Protein AF-A0A653CSD3-F1 (afdb_monomer_lite)

Organism: Callosobruchus maculatus (NCBI:txid64391)

InterPro domains:
  IPR008878 Transposase IS66, Orf2 [NF033819] (1-46)
  IPR008878 Transposase IS66, Orf2 [PF05717] (1-46)
  IPR008878 Transposase IS66, Orf2 [PTHR36455] (1-45)

Foldseek 3Di:
DPDDQVSVQVCCCPPVVDHLQPQDWDWDADPVRPDIDIRGHYPVNDDDDDPVRVVCVVVDQPPVDRDDDDDPDPDD

Radius of gyration: 16.26 Å; chains: 1; bounding box: 30×34×48 Å

Secondary structure (DSSP, 8-state):
----HHHHHHHIIIII-S-TTSS--EEEE-TTSS-EEEE---TTS-----HHHHHHHHS---TTS-----------

pLDDT: mean 79.24, std 14.1, range [46.22, 96.81]

Sequence (76 aa):
MRNGFNGLASRVQNTLRDDPFSGHLFIFRGRRGDMIKVLWADRDGKVHLTPAQLSMLLEGINWKHPQRTERPGIRI

Structure (mmCIF, N/CA/C/O backbone):
data_AF-A0A653CSD3-F1
#
_entry.id   AF-A0A653CSD3-F1
#
loop_
_atom_site.group_PDB
_atom_site.id
_atom_site.type_symbol
_atom_site.label_atom_id
_atom_site.label_alt_id
_atom_site.label_comp_id
_atom_site.label_asym_id
_atom_site.label_entity_id
_atom_site.label_seq_id
_atom_site.pdbx_PDB_ins_code
_atom_site.Cartn_x
_atom_site.Cartn_y
_atom_site.Cartn_z
_atom_site.occupancy
_atom_site.B_iso_or_equiv
_atom_site.auth_seq_id
_atom_site.auth_comp_id
_atom_site.auth_asym_id
_atom_site.auth_atom_id
_atom_site.pdbx_PDB_model_num
ATOM 1 N N . MET A 1 1 ? -9.756 5.267 10.946 1.00 62.44 1 MET A N 1
ATOM 2 C CA . MET A 1 1 ? -8.828 4.121 10.801 1.00 62.44 1 MET A CA 1
ATOM 3 C C . MET A 1 1 ? -7.550 4.470 11.540 1.00 62.44 1 MET A C 1
ATOM 5 O O . MET A 1 1 ? -6.874 5.384 11.096 1.00 62.44 1 MET A O 1
ATOM 9 N N . ARG A 1 2 ? -7.249 3.807 12.664 1.00 73.25 2 ARG A N 1
ATOM 10 C CA . ARG A 1 2 ? -6.019 4.056 13.446 1.00 73.25 2 ARG A CA 1
ATOM 11 C C . ARG A 1 2 ? -4.834 3.169 13.034 1.00 73.25 2 ARG A C 1
ATOM 13 O O . ARG A 1 2 ? -3.740 3.338 13.544 1.00 73.25 2 ARG A O 1
ATOM 20 N N . ASN A 1 3 ? -5.040 2.243 12.100 1.00 78.25 3 ASN A N 1
ATOM 21 C CA . ASN A 1 3 ? -4.037 1.242 11.748 1.00 78.25 3 ASN A CA 1
ATOM 22 C C . ASN A 1 3 ? -2.990 1.823 10.784 1.00 78.25 3 ASN A C 1
ATOM 24 O O . ASN A 1 3 ? -3.357 2.390 9.747 1.00 78.25 3 ASN A O 1
ATOM 28 N N . GLY A 1 4 ? -1.710 1.678 11.136 1.00 82.75 4 GLY A N 1
ATOM 29 C CA . GLY A 1 4 ? -0.571 1.798 10.217 1.00 82.75 4 GLY A CA 1
ATOM 30 C C . GLY A 1 4 ? -0.368 0.516 9.400 1.00 82.75 4 GLY A C 1
ATOM 31 O O . GLY A 1 4 ? -1.242 -0.351 9.404 1.00 82.75 4 GLY A O 1
ATOM 32 N N . PHE A 1 5 ? 0.780 0.385 8.731 1.00 85.56 5 PHE A N 1
ATOM 33 C CA . PHE A 1 5 ? 1.101 -0.731 7.825 1.00 85.56 5 PHE A CA 1
ATOM 34 C C . PHE A 1 5 ? 0.798 -2.115 8.426 1.00 85.56 5 PHE A C 1
ATOM 36 O O . PHE A 1 5 ? -0.039 -2.842 7.897 1.00 85.56 5 PHE A O 1
ATOM 43 N N . ASN A 1 6 ? 1.365 -2.430 9.597 1.00 89.88 6 ASN A N 1
ATOM 44 C CA . ASN A 1 6 ? 1.173 -3.728 10.262 1.00 89.88 6 ASN A CA 1
ATOM 45 C C . ASN A 1 6 ? -0.306 -4.036 10.539 1.00 89.88 6 ASN A C 1
ATOM 47 O O . ASN A 1 6 ? -0.766 -5.164 10.383 1.00 89.88 6 ASN A O 1
ATOM 51 N N . GLY A 1 7 ? -1.084 -3.016 10.907 1.00 92.38 7 GLY A N 1
ATOM 52 C CA . GLY A 1 7 ? -2.510 -3.179 11.169 1.00 92.38 7 GLY A CA 1
ATOM 53 C C . GLY A 1 7 ? -3.368 -3.284 9.903 1.00 92.38 7 GLY A C 1
ATOM 54 O O . GLY A 1 7 ? -4.542 -3.636 10.018 1.00 92.38 7 GLY A O 1
ATOM 55 N N . LEU A 1 8 ? -2.836 -2.947 8.725 1.00 93.56 8 LEU A N 1
ATOM 56 C CA . LEU A 1 8 ? -3.459 -3.239 7.432 1.00 93.56 8 LEU A CA 1
ATOM 57 C C . LEU A 1 8 ? -3.079 -4.645 6.966 1.00 93.56 8 LEU A C 1
ATOM 59 O O . LEU A 1 8 ? -3.973 -5.406 6.611 1.00 93.56 8 LEU A O 1
ATOM 63 N N . ALA A 1 9 ? -1.802 -5.022 7.071 1.00 92.12 9 ALA A N 1
ATOM 64 C CA . ALA A 1 9 ? -1.332 -6.370 6.754 1.00 92.12 9 ALA A CA 1
ATOM 65 C C . ALA A 1 9 ? -2.072 -7.434 7.583 1.00 92.12 9 ALA A C 1
ATOM 67 O O . ALA A 1 9 ? -2.616 -8.388 7.035 1.00 92.12 9 ALA A O 1
ATOM 68 N N . SER A 1 10 ? -2.237 -7.193 8.888 1.00 94.81 10 SER A N 1
ATOM 69 C CA . SER A 1 10 ? -3.032 -8.053 9.771 1.00 94.81 10 SER A CA 1
ATOM 70 C C . SER A 1 10 ? -4.499 -8.183 9.330 1.00 94.81 10 SER A C 1
ATOM 72 O O . SER A 1 10 ? -5.107 -9.232 9.524 1.00 94.81 10 SER A O 1
ATOM 74 N N . ARG A 1 11 ? -5.095 -7.151 8.714 1.00 93.75 11 ARG A N 1
ATOM 75 C CA . ARG A 1 11 ? -6.465 -7.243 8.176 1.00 93.75 11 ARG A CA 1
ATOM 76 C C . ARG A 1 11 ? -6.521 -8.090 6.914 1.00 93.75 11 ARG A C 1
ATOM 78 O O . ARG A 1 11 ? -7.465 -8.857 6.770 1.00 93.75 11 ARG A O 1
ATOM 85 N N . VAL A 1 12 ? -5.532 -7.977 6.032 1.00 94.88 12 VAL A N 1
ATOM 86 C CA . VAL A 1 12 ? -5.435 -8.862 4.864 1.00 94.88 12 VAL A CA 1
ATOM 87 C C . VAL A 1 12 ? -5.337 -10.316 5.329 1.00 94.88 12 VAL A C 1
ATOM 89 O O . VAL A 1 12 ? -6.179 -11.131 4.963 1.00 94.88 12 VAL A O 1
ATOM 92 N N . GLN A 1 13 ? -4.427 -10.600 6.260 1.00 95.75 13 GLN A N 1
ATOM 93 C CA . GLN A 1 13 ? -4.223 -11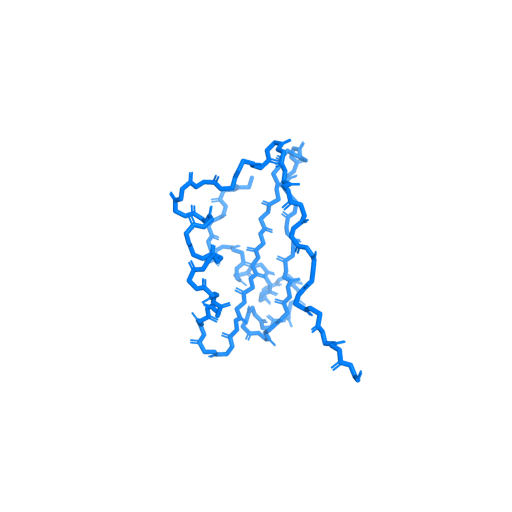.953 6.783 1.00 95.75 13 GLN A CA 1
ATOM 94 C C . GLN A 1 13 ? -5.455 -12.501 7.512 1.00 95.75 13 GLN A C 1
ATOM 96 O O . GLN A 1 13 ? -5.917 -13.597 7.223 1.00 95.75 13 GLN A O 1
ATOM 101 N N . ASN A 1 14 ? -6.021 -11.746 8.456 1.00 96.81 14 ASN A N 1
ATOM 102 C CA . ASN A 1 14 ? -7.059 -12.284 9.341 1.00 96.81 14 ASN A CA 1
ATOM 103 C C . ASN A 1 14 ? -8.477 -12.155 8.779 1.00 96.81 14 ASN A C 1
ATOM 105 O O . ASN A 1 14 ? -9.347 -12.949 9.125 1.00 96.81 14 ASN A O 1
ATOM 109 N N . THR A 1 15 ? -8.743 -11.132 7.962 1.00 94.38 15 THR A N 1
ATOM 110 C CA . THR A 1 15 ? -10.085 -10.886 7.408 1.00 94.38 15 THR A CA 1
ATOM 111 C C . THR A 1 15 ? -10.217 -11.447 6.003 1.00 94.38 15 THR A C 1
ATOM 113 O O . THR A 1 15 ? -11.180 -12.156 5.730 1.00 94.38 15 THR A O 1
ATOM 116 N N . LEU A 1 16 ? -9.263 -11.136 5.121 1.00 93.44 16 LEU A N 1
ATOM 117 C CA . LEU A 1 16 ? -9.303 -11.594 3.731 1.00 93.44 16 LEU A CA 1
ATOM 118 C C . LEU A 1 16 ? -8.712 -13.001 3.562 1.00 93.44 16 LEU A C 1
ATOM 120 O O . LEU A 1 16 ? -8.996 -13.638 2.556 1.00 93.44 16 LEU A 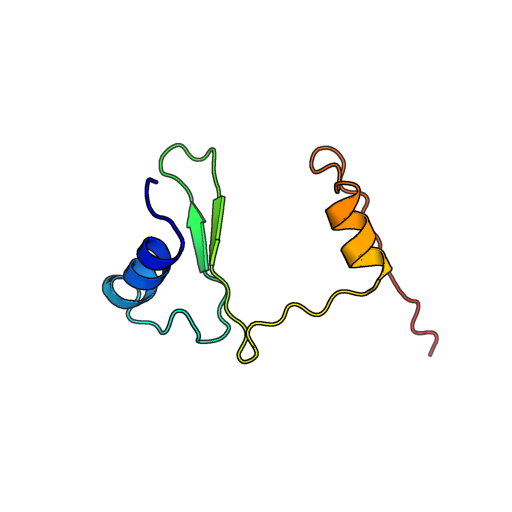O 1
ATOM 124 N N . ARG A 1 17 ? -7.963 -13.502 4.560 1.00 95.31 17 ARG A N 1
ATOM 125 C CA . ARG A 1 17 ? -7.250 -14.792 4.511 1.00 95.31 17 ARG A CA 1
ATOM 126 C C . ARG A 1 17 ? -6.311 -14.893 3.311 1.00 95.31 17 ARG A C 1
ATOM 128 O O . ARG A 1 17 ? -6.191 -15.949 2.701 1.00 95.31 17 ARG A O 1
ATOM 135 N N . ASP A 1 18 ? -5.656 -13.780 3.011 1.00 93.69 18 ASP A N 1
ATOM 136 C CA . ASP A 1 18 ? -4.728 -13.642 1.894 1.00 93.69 18 ASP A CA 1
ATOM 137 C C . ASP A 1 18 ? -3.343 -13.210 2.401 1.00 93.69 18 ASP A C 1
ATOM 139 O O . ASP A 1 18 ? -3.199 -12.717 3.528 1.00 93.69 18 ASP A O 1
ATOM 143 N N . ASP A 1 19 ? -2.320 -13.397 1.573 1.00 91.25 19 ASP A N 1
ATOM 144 C CA . ASP A 1 19 ? -0.974 -12.911 1.841 1.00 91.25 19 ASP A CA 1
ATOM 145 C C . ASP A 1 19 ? -0.879 -11.408 1.503 1.00 91.25 19 ASP A C 1
ATOM 147 O O . ASP A 1 19 ? -1.044 -11.019 0.341 1.00 91.25 19 ASP A O 1
ATOM 151 N N . PRO A 1 20 ? -0.584 -10.527 2.480 1.00 90.94 20 PRO A N 1
ATOM 152 C CA . PRO A 1 20 ? -0.375 -9.101 2.233 1.00 90.94 20 PRO A CA 1
ATOM 153 C C . PRO A 1 20 ? 0.821 -8.799 1.320 1.00 90.94 20 PRO A C 1
ATOM 155 O O . PRO A 1 20 ? 0.922 -7.666 0.849 1.00 90.94 20 PRO A O 1
ATOM 158 N N . PHE A 1 21 ? 1.700 -9.775 1.071 1.00 89.56 21 PHE A N 1
ATOM 159 C CA . PHE A 1 21 ? 2.878 -9.656 0.208 1.00 89.56 21 PHE A CA 1
ATOM 160 C C . PHE A 1 21 ? 2.740 -10.369 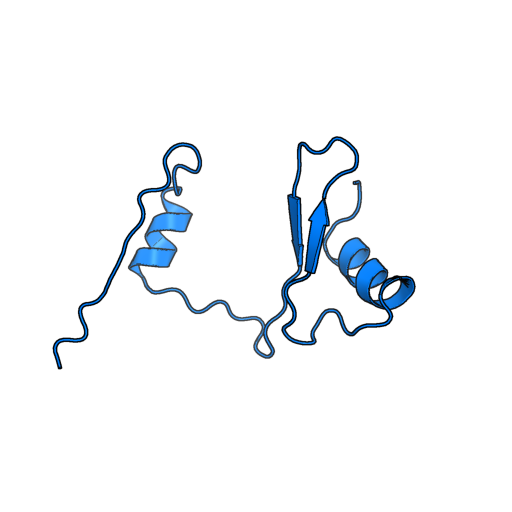-1.147 1.00 89.56 21 PHE A C 1
ATOM 162 O O . PHE A 1 21 ? 3.708 -10.486 -1.894 1.00 89.56 21 PHE A O 1
ATOM 169 N N . SER A 1 22 ? 1.525 -10.780 -1.512 1.00 87.94 22 SER A N 1
ATOM 170 C CA . SER A 1 22 ? 1.214 -11.506 -2.755 1.00 87.94 22 SER A CA 1
ATOM 171 C C . SER A 1 22 ? 1.429 -10.720 -4.059 1.00 87.94 22 SER A C 1
ATOM 173 O O . SER A 1 22 ? 1.305 -11.286 -5.146 1.00 87.94 22 SER A O 1
ATOM 175 N N . GLY A 1 23 ? 1.726 -9.418 -3.994 1.00 84.62 23 GLY A N 1
ATOM 176 C CA . GLY A 1 23 ? 1.714 -8.520 -5.154 1.00 84.62 23 GLY A CA 1
ATOM 177 C C . GLY A 1 23 ? 0.349 -7.886 -5.431 1.00 84.62 23 GLY A C 1
ATOM 178 O O . GLY A 1 23 ? 0.252 -6.998 -6.281 1.00 84.62 23 GLY A O 1
ATOM 179 N N . HIS A 1 24 ? -0.703 -8.287 -4.709 1.00 89.19 24 HIS A N 1
ATOM 180 C CA . HIS A 1 24 ? -2.029 -7.688 -4.833 1.00 89.19 24 HIS A CA 1
ATOM 181 C C . HIS A 1 24 ? -2.090 -6.268 -4.252 1.00 89.19 24 HIS A C 1
ATOM 183 O O . HIS A 1 24 ? -1.414 -5.917 -3.282 1.00 89.19 24 HIS A O 1
ATOM 189 N N . LEU A 1 25 ? -2.938 -5.439 -4.865 1.00 91.12 25 LEU A N 1
ATOM 190 C CA . LEU A 1 25 ? -3.221 -4.081 -4.420 1.00 91.12 25 LEU A CA 1
ATOM 191 C C . LEU A 1 25 ? -4.432 -4.089 -3.482 1.00 91.12 25 LEU A C 1
ATOM 193 O O . LEU A 1 25 ? -5.573 -4.208 -3.929 1.00 91.12 25 LEU A O 1
ATOM 197 N N . PHE A 1 26 ? -4.204 -3.913 -2.183 1.00 93.12 26 PHE A N 1
ATOM 198 C CA . PHE A 1 26 ? -5.275 -3.839 -1.192 1.00 93.12 26 PHE A CA 1
ATOM 199 C C . PHE A 1 26 ? -5.641 -2.382 -0.905 1.00 93.12 26 PHE A C 1
ATOM 201 O O . PHE A 1 26 ? -4.839 -1.603 -0.384 1.00 93.12 26 PHE A O 1
ATOM 208 N N . ILE A 1 27 ? -6.883 -2.006 -1.213 1.00 93.44 27 ILE A N 1
ATOM 209 C CA . ILE A 1 27 ? -7.396 -0.646 -1.016 1.00 93.44 27 ILE A CA 1
ATOM 210 C C . ILE A 1 27 ? -8.350 -0.625 0.179 1.00 93.44 27 ILE A C 1
ATOM 212 O O . ILE A 1 27 ? -9.341 -1.348 0.234 1.00 93.44 27 ILE A O 1
ATOM 216 N N . PHE A 1 28 ? -8.074 0.258 1.133 1.00 92.88 28 PHE A N 1
ATOM 217 C CA . PHE A 1 28 ? -8.844 0.429 2.356 1.00 92.88 28 PHE A CA 1
ATOM 218 C C . PHE A 1 28 ? -9.475 1.812 2.395 1.00 92.88 28 PHE A C 1
ATOM 220 O O . PHE A 1 28 ? -8.781 2.827 2.387 1.00 92.88 28 PHE A O 1
ATOM 227 N N . ARG A 1 29 ? -10.800 1.861 2.533 1.00 92.75 29 ARG A N 1
ATOM 228 C CA . ARG A 1 29 ? -11.534 3.110 2.740 1.00 92.75 29 ARG A CA 1
ATOM 229 C C . ARG A 1 29 ? -11.784 3.361 4.222 1.00 92.75 29 ARG A C 1
ATOM 231 O O . ARG A 1 29 ? -12.360 2.529 4.923 1.00 92.75 29 ARG A O 1
ATOM 238 N N . GLY A 1 30 ? -11.373 4.527 4.710 1.00 90.38 30 GLY A N 1
ATOM 239 C CA . GLY A 1 30 ? -11.690 4.992 6.054 1.00 90.38 30 GLY A CA 1
ATOM 240 C C . GLY A 1 30 ? -13.200 5.101 6.265 1.00 90.38 30 GLY A C 1
ATOM 241 O O . GLY A 1 30 ? -13.935 5.472 5.359 1.00 90.38 30 GLY A O 1
ATOM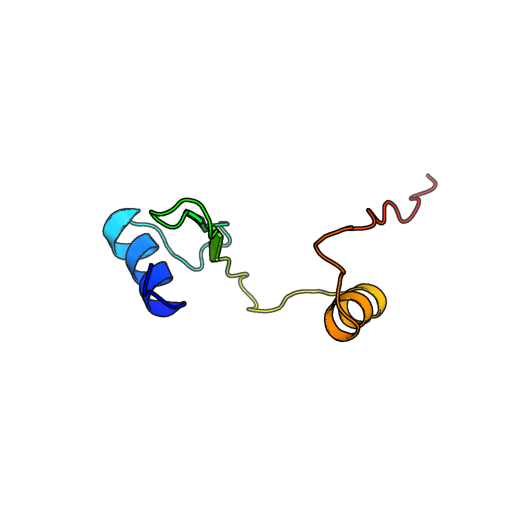 242 N N . ARG A 1 31 ? -13.674 4.820 7.486 1.00 89.06 31 ARG A N 1
ATOM 243 C CA . ARG A 1 31 ? -15.113 4.837 7.819 1.00 89.06 31 ARG A CA 1
ATOM 244 C C . ARG A 1 31 ? -15.802 6.174 7.501 1.00 89.06 31 ARG A C 1
ATOM 246 O O . ARG A 1 31 ? -16.956 6.162 7.106 1.00 89.06 31 ARG A O 1
ATOM 253 N N . ARG A 1 32 ? -15.101 7.304 7.660 1.00 91.12 32 ARG A N 1
ATOM 254 C CA . ARG A 1 32 ? -15.613 8.646 7.321 1.00 91.12 32 ARG A CA 1
ATOM 255 C C . ARG A 1 32 ? -15.647 8.920 5.810 1.00 91.12 32 ARG A C 1
ATOM 257 O O . ARG A 1 32 ? -16.270 9.881 5.391 1.00 91.12 32 ARG A O 1
ATOM 264 N N . GLY A 1 33 ? -15.009 8.076 4.997 1.00 88.50 33 GLY A N 1
ATOM 265 C CA . GLY A 1 33 ? -14.975 8.194 3.539 1.00 88.50 33 GLY A CA 1
ATOM 266 C C . GLY A 1 33 ? -14.028 9.261 2.986 1.00 88.50 33 GLY A C 1
ATOM 267 O O . GLY A 1 33 ? -13.954 9.411 1.775 1.00 88.50 33 GLY A O 1
ATOM 268 N N . ASP A 1 34 ? -13.298 9.950 3.854 1.00 90.88 34 ASP A N 1
ATOM 269 C CA . ASP A 1 34 ? -12.357 11.035 3.560 1.00 90.88 34 ASP A CA 1
ATOM 270 C C . ASP A 1 34 ? -10.919 10.555 3.311 1.00 90.88 34 ASP A C 1
ATOM 272 O O . ASP A 1 34 ? -10.080 11.317 2.843 1.00 90.88 34 ASP A O 1
ATOM 276 N N . MET A 1 35 ? -10.620 9.291 3.623 1.00 85.81 35 MET A N 1
ATOM 277 C CA . MET A 1 35 ? -9.276 8.732 3.513 1.00 85.81 35 MET A CA 1
ATOM 278 C C . MET A 1 35 ? -9.290 7.370 2.829 1.00 85.81 35 MET A C 1
ATOM 280 O O . MET A 1 35 ? -10.058 6.477 3.199 1.00 85.81 35 MET A O 1
ATOM 284 N N . ILE A 1 36 ? -8.363 7.197 1.893 1.00 91.62 36 ILE A N 1
ATOM 285 C CA . ILE A 1 36 ? -7.998 5.912 1.306 1.00 91.62 36 ILE A CA 1
ATOM 286 C C . ILE A 1 36 ? -6.587 5.562 1.774 1.00 91.62 36 ILE A C 1
ATOM 288 O O . ILE A 1 36 ? -5.705 6.417 1.805 1.00 91.62 36 ILE A O 1
ATOM 292 N N . LYS A 1 37 ? -6.378 4.305 2.159 1.00 90.69 37 LYS A N 1
ATOM 293 C CA . LYS A 1 37 ? -5.052 3.729 2.382 1.00 90.69 37 LYS A CA 1
ATOM 294 C C . LYS A 1 37 ? -4.849 2.588 1.407 1.00 90.69 37 LYS A C 1
ATOM 296 O O . LYS A 1 37 ? -5.753 1.781 1.216 1.00 90.69 37 LYS A O 1
ATOM 301 N N . VAL A 1 38 ? -3.665 2.521 0.829 1.00 91.56 38 VAL A N 1
ATOM 302 C CA . VAL A 1 38 ? -3.292 1.483 -0.123 1.00 91.56 38 VAL A CA 1
ATOM 303 C C . VAL A 1 38 ? -2.158 0.677 0.495 1.00 91.56 38 VAL A C 1
ATOM 305 O O . VAL A 1 38 ? -1.183 1.255 0.973 1.00 91.56 38 VAL A O 1
ATOM 308 N N . LEU A 1 39 ? -2.323 -0.641 0.539 1.00 90.31 39 LEU A N 1
ATOM 309 C CA . LEU A 1 39 ? -1.277 -1.593 0.882 1.00 90.31 39 LEU A CA 1
ATOM 310 C C . LEU A 1 39 ? -0.936 -2.364 -0.388 1.00 90.31 39 LEU A C 1
ATOM 312 O O . LEU A 1 39 ? -1.799 -3.000 -0.987 1.00 90.31 39 LEU A O 1
ATOM 316 N N . TRP A 1 40 ? 0.322 -2.284 -0.781 1.00 89.38 40 TRP A N 1
ATOM 317 C CA . TRP A 1 40 ? 0.883 -3.037 -1.885 1.00 89.38 40 TRP A CA 1
ATOM 318 C C . TRP A 1 40 ? 2.304 -3.408 -1.509 1.00 89.38 40 TRP A C 1
ATOM 320 O O . TRP A 1 40 ? 3.023 -2.596 -0.922 1.00 89.38 40 TRP A O 1
ATOM 330 N N . ALA A 1 41 ? 2.682 -4.633 -1.828 1.00 82.25 41 ALA A N 1
ATOM 331 C CA . ALA A 1 41 ? 4.024 -5.124 -1.634 1.00 82.25 41 ALA A CA 1
ATOM 332 C C . ALA A 1 41 ? 4.434 -5.884 -2.886 1.00 82.25 41 ALA A C 1
ATOM 334 O O . ALA A 1 41 ? 3.786 -6.853 -3.271 1.00 82.25 41 ALA A O 1
ATOM 335 N N . ASP A 1 42 ? 5.495 -5.396 -3.514 1.00 77.06 42 ASP A N 1
ATOM 336 C CA . ASP A 1 42 ? 6.185 -6.093 -4.588 1.00 77.06 42 ASP A CA 1
ATOM 337 C C . ASP A 1 42 ? 7.232 -7.050 -3.998 1.00 77.06 42 ASP A C 1
ATOM 339 O O . ASP A 1 42 ? 7.738 -6.809 -2.896 1.00 77.06 42 ASP A O 1
ATOM 343 N N . ARG A 1 43 ? 7.580 -8.117 -4.726 1.00 67.81 43 ARG A N 1
ATOM 344 C CA . ARG A 1 43 ? 8.490 -9.178 -4.248 1.00 67.81 43 ARG A CA 1
ATOM 345 C C . ARG A 1 43 ? 9.856 -8.644 -3.826 1.00 67.81 43 ARG A C 1
ATOM 347 O O . ARG A 1 43 ? 10.442 -9.162 -2.882 1.00 67.81 43 ARG A O 1
ATOM 354 N N . ASP A 1 44 ? 10.328 -7.590 -4.485 1.00 72.88 44 ASP A N 1
ATOM 355 C CA . ASP A 1 44 ? 11.635 -6.990 -4.211 1.00 72.88 44 ASP A CA 1
ATOM 356 C C . ASP A 1 44 ? 11.573 -5.829 -3.207 1.00 72.88 44 ASP A C 1
ATOM 358 O O . ASP A 1 44 ? 12.606 -5.251 -2.865 1.00 72.88 44 ASP A O 1
ATOM 362 N N . GLY A 1 45 ? 10.372 -5.438 -2.760 1.00 67.81 45 GLY A N 1
ATOM 363 C CA . GLY A 1 45 ? 10.169 -4.270 -1.899 1.00 67.81 45 GLY A CA 1
ATOM 364 C C . GLY A 1 45 ? 10.616 -2.946 -2.534 1.00 67.81 45 GLY A C 1
ATOM 365 O O . GLY A 1 45 ? 10.807 -1.957 -1.826 1.00 67.81 45 GLY A O 1
ATOM 366 N N . LYS A 1 46 ? 10.814 -2.919 -3.858 1.00 66.00 46 LYS A N 1
ATOM 367 C CA . LYS A 1 46 ? 11.329 -1.770 -4.608 1.00 66.00 46 LYS A CA 1
ATOM 368 C C . LYS A 1 46 ? 10.239 -1.187 -5.490 1.00 66.00 46 LYS A C 1
ATOM 370 O O . LYS A 1 46 ? 9.549 -1.900 -6.205 1.00 66.00 46 LYS A O 1
ATOM 375 N N . VAL A 1 47 ? 10.137 0.136 -5.486 1.00 72.31 47 VAL A N 1
ATOM 376 C CA . VAL A 1 47 ? 9.362 0.866 -6.489 1.00 72.31 47 VAL A CA 1
ATOM 377 C C . VAL A 1 47 ? 10.346 1.363 -7.539 1.00 72.31 47 VAL A C 1
ATOM 379 O O . VAL A 1 47 ? 11.234 2.156 -7.229 1.00 72.31 47 VAL A O 1
ATOM 382 N N . HIS A 1 48 ? 10.211 0.887 -8.775 1.00 75.69 48 HIS A N 1
ATOM 383 C CA . HIS A 1 48 ? 10.999 1.403 -9.890 1.00 75.69 48 HIS A CA 1
ATOM 384 C C . HIS A 1 48 ? 10.424 2.750 -10.332 1.00 75.69 48 HIS A C 1
ATOM 386 O O . HIS A 1 48 ? 9.314 2.819 -10.859 1.00 75.69 48 HIS A O 1
ATOM 392 N N . LEU A 1 49 ? 11.190 3.815 -10.101 1.00 78.56 49 LEU A N 1
ATOM 393 C CA . LEU A 1 49 ? 10.889 5.166 -10.558 1.00 78.56 49 LEU A CA 1
ATOM 394 C C . LEU A 1 49 ? 11.979 5.617 -11.528 1.00 78.56 49 LEU A C 1
ATOM 396 O O . LEU A 1 49 ? 13.167 5.402 -11.282 1.00 78.56 49 LEU A O 1
ATOM 400 N N . THR A 1 50 ? 11.596 6.286 -12.611 1.00 83.94 50 THR A N 1
ATOM 401 C CA . THR A 1 50 ? 12.555 7.058 -13.406 1.00 83.94 50 THR A CA 1
ATOM 402 C C . THR A 1 50 ? 13.052 8.260 -12.592 1.00 83.94 50 THR A C 1
ATOM 404 O O . THR A 1 50 ? 12.344 8.722 -11.691 1.00 83.94 50 THR A O 1
ATOM 407 N N . PRO A 1 51 ? 14.228 8.833 -12.913 1.00 79.31 51 PRO A N 1
ATOM 408 C CA . PRO A 1 51 ? 14.695 10.057 -12.260 1.00 79.31 51 PRO A CA 1
ATOM 409 C C . PRO A 1 51 ? 13.647 11.179 -12.289 1.00 79.31 51 PRO A C 1
ATOM 411 O O . PRO A 1 51 ? 13.414 11.825 -11.275 1.00 79.31 51 PRO A O 1
ATOM 414 N N . ALA A 1 52 ? 12.929 11.331 -13.409 1.00 76.00 52 ALA A N 1
ATOM 415 C CA . ALA A 1 52 ? 11.834 12.291 -13.532 1.00 76.00 52 ALA A CA 1
ATOM 416 C C . ALA A 1 52 ? 10.658 11.976 -12.587 1.00 76.00 52 ALA A C 1
ATOM 418 O O . ALA A 1 52 ? 10.136 12.883 -11.948 1.00 76.00 52 ALA A O 1
ATOM 419 N N . GLN A 1 53 ? 10.2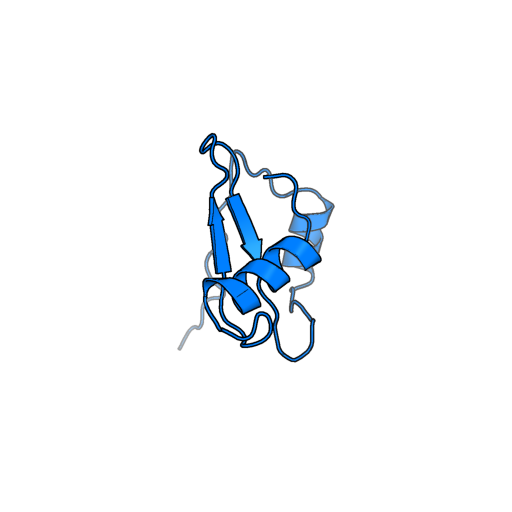57 10.706 -12.445 1.00 76.50 53 GLN A N 1
ATOM 420 C CA . GLN A 1 53 ? 9.198 10.307 -11.507 1.00 76.50 53 GLN A CA 1
ATOM 421 C C . GLN A 1 53 ? 9.595 10.545 -10.043 1.00 76.50 53 GLN A C 1
ATOM 423 O O . GLN A 1 53 ? 8.753 10.950 -9.245 1.00 76.50 53 GLN A O 1
ATOM 428 N N . LEU A 1 54 ? 10.866 10.331 -9.685 1.00 81.44 54 LEU A N 1
ATOM 429 C CA . LEU A 1 54 ? 11.374 10.635 -8.347 1.00 81.44 54 LEU A CA 1
ATOM 430 C C . LEU A 1 54 ? 11.409 12.148 -8.088 1.00 81.44 54 LEU A C 1
ATOM 432 O O . LEU A 1 54 ? 10.916 12.586 -7.050 1.00 81.44 54 LEU A O 1
ATOM 436 N N . SER A 1 55 ? 11.912 12.947 -9.038 1.00 80.56 55 SER A N 1
ATOM 437 C CA . SER A 1 55 ? 11.882 14.416 -8.958 1.00 80.56 55 SER A CA 1
ATOM 438 C C . SER A 1 55 ? 10.460 14.942 -8.771 1.00 80.56 55 SER A C 1
ATOM 440 O O . SER A 1 55 ? 10.226 15.762 -7.890 1.00 80.56 55 SER A O 1
ATOM 442 N N . MET A 1 56 ? 9.483 14.391 -9.502 1.00 78.12 56 MET A N 1
ATOM 443 C CA . MET A 1 56 ? 8.069 14.742 -9.338 1.00 78.12 56 MET A CA 1
ATOM 444 C C . MET A 1 56 ? 7.559 14.499 -7.911 1.00 78.12 56 MET A C 1
ATOM 446 O O . MET A 1 56 ? 6.766 15.289 -7.405 1.00 78.12 56 MET A O 1
ATOM 450 N N . LEU A 1 57 ? 7.992 13.427 -7.242 1.00 79.44 57 LEU A N 1
ATOM 451 C CA . LEU A 1 57 ? 7.597 13.157 -5.856 1.00 79.44 57 LEU A CA 1
ATOM 452 C C . LEU A 1 57 ? 8.274 14.106 -4.861 1.00 79.44 57 LEU A C 1
ATOM 454 O O . LEU A 1 57 ? 7.612 14.556 -3.927 1.00 79.44 57 LEU A O 1
ATOM 458 N N . LEU A 1 58 ? 9.563 14.400 -5.057 1.00 79.94 58 LEU A N 1
ATOM 459 C CA . LEU A 1 58 ? 10.364 15.228 -4.147 1.00 79.94 58 LEU A CA 1
ATOM 460 C C . LEU A 1 58 ? 10.002 16.714 -4.224 1.00 79.94 58 LEU A C 1
ATOM 462 O O . LEU A 1 58 ? 9.921 17.378 -3.195 1.00 79.94 58 LEU A O 1
ATOM 466 N N . GLU A 1 59 ? 9.745 17.223 -5.428 1.00 79.81 59 GLU A N 1
ATOM 467 C CA . GLU A 1 59 ? 9.294 18.602 -5.661 1.00 79.81 59 GLU A CA 1
ATOM 468 C C . GLU A 1 59 ? 7.796 18.777 -5.352 1.00 79.81 59 GLU A C 1
ATOM 470 O O . GLU A 1 59 ? 7.300 19.894 -5.207 1.00 79.81 59 GLU A O 1
ATOM 475 N N . GLY A 1 60 ? 7.087 17.657 -5.181 1.00 63.97 60 GLY A N 1
ATOM 476 C CA . GLY A 1 60 ? 5.677 17.595 -4.846 1.00 63.97 60 GLY A CA 1
ATOM 477 C C . GLY A 1 60 ? 4.800 17.552 -6.091 1.00 63.97 60 GLY A C 1
ATOM 478 O O . GLY A 1 60 ? 4.532 18.564 -6.735 1.00 63.97 60 GLY A O 1
ATOM 479 N N . ILE A 1 61 ? 4.235 16.377 -6.372 1.00 65.88 61 ILE A N 1
ATOM 480 C CA . ILE A 1 61 ? 3.081 16.266 -7.263 1.00 65.88 61 ILE A CA 1
ATOM 481 C C . ILE A 1 61 ? 1.974 17.092 -6.616 1.00 65.88 61 ILE A C 1
ATOM 483 O O . ILE A 1 61 ? 1.491 16.758 -5.532 1.00 65.88 61 ILE A O 1
ATOM 487 N N . ASN A 1 62 ? 1.564 18.186 -7.257 1.00 62.16 62 ASN A N 1
ATOM 488 C CA . ASN A 1 62 ? 0.376 18.901 -6.824 1.00 62.16 62 ASN A CA 1
ATOM 489 C C . ASN A 1 62 ? -0.839 17.994 -7.057 1.00 62.16 62 ASN A C 1
ATOM 491 O O . ASN A 1 62 ? -1.442 17.987 -8.127 1.00 62.16 62 ASN A O 1
ATOM 495 N N . TRP A 1 63 ? -1.211 17.231 -6.032 1.00 60.22 63 TRP A N 1
ATOM 496 C CA . TRP A 1 63 ? -2.331 16.293 -6.065 1.00 60.22 63 TRP A CA 1
ATOM 497 C C . TRP A 1 63 ? -3.682 16.964 -6.325 1.00 60.22 63 TRP A C 1
ATOM 499 O O . TRP A 1 63 ? -4.638 16.281 -6.679 1.00 60.22 63 TRP A O 1
ATOM 509 N N . LYS A 1 64 ? -3.779 18.293 -6.172 1.00 56.59 64 LYS A N 1
ATOM 510 C CA . LYS A 1 64 ? -4.982 19.048 -6.545 1.00 56.59 64 LYS A CA 1
ATOM 511 C C . LYS A 1 64 ? -5.083 19.281 -8.054 1.00 56.59 64 LYS A C 1
ATOM 513 O O . LYS A 1 64 ? -6.178 19.519 -8.544 1.00 56.59 64 LYS A O 1
ATOM 518 N N . HIS A 1 65 ? -3.968 19.210 -8.777 1.00 55.09 65 HIS A N 1
ATOM 519 C CA . HIS A 1 65 ? -3.894 19.348 -10.230 1.00 55.09 65 HIS A CA 1
ATOM 520 C C . HIS A 1 65 ? -2.885 18.338 -10.807 1.00 55.09 65 HIS A C 1
ATOM 522 O O . HIS A 1 65 ? -1.810 18.727 -11.272 1.00 55.09 65 HIS A O 1
ATOM 528 N N . PRO A 1 66 ? -3.199 17.029 -10.770 1.00 60.25 66 PRO A N 1
ATOM 529 C CA . PRO A 1 66 ? -2.323 16.019 -11.342 1.00 60.25 66 PRO A CA 1
ATOM 530 C C . PRO A 1 66 ? -2.229 16.231 -12.859 1.00 60.25 66 PRO A C 1
ATOM 532 O O . PRO A 1 66 ? -3.193 16.021 -13.593 1.00 60.25 66 PRO A O 1
ATOM 535 N N . GLN A 1 67 ? -1.063 16.669 -13.335 1.00 62.62 67 GLN A N 1
ATOM 536 C CA . GLN A 1 67 ? -0.766 16.716 -14.763 1.00 62.62 67 GLN A CA 1
ATOM 537 C C . GLN A 1 67 ? -0.497 15.285 -15.235 1.00 62.62 67 GLN A C 1
ATOM 539 O O . GLN A 1 67 ? 0.459 14.644 -14.797 1.00 62.62 67 GLN A O 1
ATOM 544 N N . ARG A 1 68 ? -1.371 14.762 -16.099 1.00 55.28 68 ARG A N 1
ATOM 545 C CA . ARG A 1 68 ? -1.226 13.425 -16.684 1.00 55.28 68 ARG A CA 1
ATOM 546 C C . ARG A 1 68 ? -0.072 13.447 -17.682 1.00 55.28 68 ARG A C 1
ATOM 548 O O . ARG A 1 68 ? -0.230 13.927 -18.799 1.00 55.28 68 ARG A O 1
ATOM 555 N N . THR A 1 69 ? 1.074 12.904 -17.296 1.00 62.78 69 THR A N 1
ATOM 556 C CA . THR A 1 69 ? 2.162 12.613 -18.229 1.00 62.78 69 THR A CA 1
ATOM 557 C C . THR A 1 69 ? 1.880 11.288 -18.948 1.00 62.78 69 THR A C 1
ATOM 559 O O . THR A 1 69 ? 1.986 10.205 -18.384 1.00 62.78 69 THR A O 1
ATOM 562 N N . GLU A 1 70 ? 1.487 11.375 -20.217 1.00 56.94 70 GLU A N 1
ATOM 563 C CA . GLU A 1 70 ? 1.371 10.271 -21.184 1.00 56.94 70 GLU A CA 1
ATOM 564 C C . GLU A 1 70 ? 2.082 10.733 -22.472 1.00 56.94 70 GLU A C 1
ATOM 566 O O . GLU A 1 70 ? 1.871 11.873 -22.868 1.00 56.94 70 GLU A O 1
ATOM 571 N N . ARG A 1 71 ? 2.940 10.002 -23.203 1.00 46.22 71 ARG A N 1
ATOM 572 C CA . ARG A 1 71 ? 3.477 8.622 -23.223 1.00 46.22 71 ARG A CA 1
ATOM 573 C C . ARG A 1 71 ? 4.914 8.711 -23.792 1.00 46.22 71 ARG A C 1
ATOM 575 O O . ARG A 1 71 ? 5.112 9.534 -24.689 1.00 46.22 71 ARG A O 1
ATOM 582 N N . PRO A 1 72 ? 5.894 7.866 -23.411 1.00 48.66 72 PRO A N 1
ATOM 583 C CA . PRO A 1 72 ? 7.025 7.621 -24.299 1.00 48.66 72 PRO A CA 1
ATOM 584 C C . PRO A 1 72 ? 6.450 6.971 -25.558 1.00 48.66 72 PRO A C 1
ATOM 586 O O . PRO A 1 72 ? 5.915 5.864 -25.506 1.00 48.66 72 PRO A O 1
ATOM 589 N N . GLY A 1 73 ? 6.453 7.707 -26.666 1.00 53.81 73 GLY A N 1
ATOM 590 C CA . GLY A 1 73 ? 6.014 7.183 -27.947 1.00 53.81 73 GLY A CA 1
ATOM 591 C C . GLY A 1 73 ? 6.886 5.994 -28.327 1.00 53.81 73 GLY A C 1
ATOM 592 O O . GLY A 1 73 ? 8.018 6.179 -28.761 1.00 53.81 73 GLY A O 1
ATOM 593 N N . ILE A 1 74 ? 6.350 4.782 -28.196 1.00 58.53 74 ILE A N 1
ATOM 594 C CA . ILE A 1 74 ? 6.790 3.668 -29.029 1.00 58.53 74 ILE A CA 1
ATOM 595 C C . ILE A 1 74 ? 6.318 4.032 -30.436 1.00 58.53 74 ILE A C 1
ATOM 597 O O . ILE A 1 74 ? 5.153 3.849 -30.789 1.00 58.53 74 ILE A O 1
ATOM 601 N N . ARG A 1 75 ? 7.212 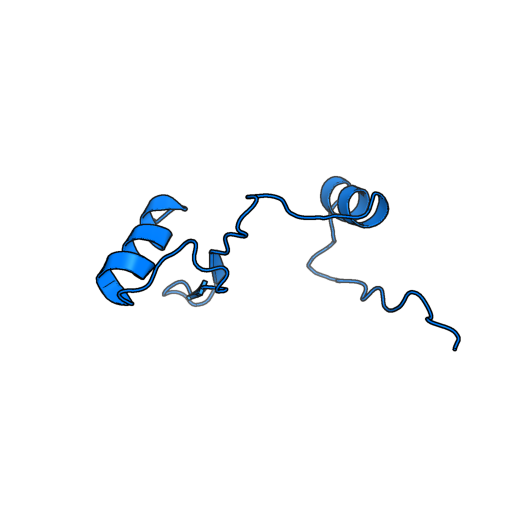4.657 -31.204 1.00 49.34 75 ARG A N 1
ATOM 602 C CA . ARG A 1 75 ? 7.133 4.625 -32.660 1.00 49.34 75 ARG A CA 1
ATOM 603 C C . ARG A 1 75 ? 7.548 3.216 -33.069 1.00 49.34 75 ARG A C 1
ATOM 605 O O . ARG A 1 75 ? 8.702 2.845 -32.870 1.00 49.34 75 ARG A O 1
ATOM 612 N N . ILE A 1 76 ? 6.564 2.448 -33.527 1.00 59.34 76 ILE A N 1
ATOM 613 C CA . ILE A 1 76 ? 6.768 1.279 -34.390 1.00 59.34 76 ILE A CA 1
ATOM 614 C C . ILE A 1 76 ? 7.302 1.769 -35.736 1.00 59.34 76 ILE A C 1
ATOM 616 O O . ILE A 1 76 ? 6.887 2.885 -36.136 1.00 59.34 76 ILE A O 1
#